Protein AF-A0A6P3IHQ7-F1 (afdb_monomer)

Radius of gyration: 30.15 Å; Cα contacts (8 Å, |Δi|>4): 20; chains: 1; bounding box: 59×25×74 Å

Organism: Bison bison bison (NCBI:txid43346)

Nearest PDB structures (foldseek):
  2c72-assembly1_B  TM=9.793E-01  e=1.057E-04  Homo sapiens
  2c73-assembly1_B  TM=9.723E-01  e=1.137E-04  Homo sapiens
  2c75-assembly1_B  TM=9.783E-01  e=1.517E-04  Homo 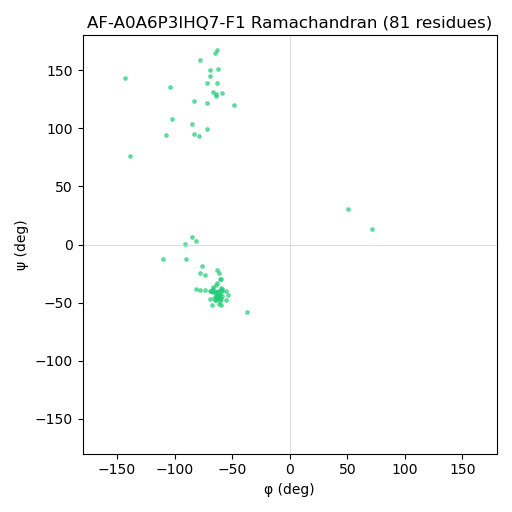sapiens
  2c76-assembly1_B  TM=9.778E-01  e=1.630E-04  Homo sapiens
  2xfo-assembly1_B  TM=9.828E-01  e=1.883E-04  Homo sapiens

Foldseek 3Di:
DVVVVLVVQLVVQVVCVVVVNHPPVVSDDDDDADPVDGDDDDDDDPCSVPPDDPVRVVVVVVVVVVVVVVVVVCVVVVVPDDD

Mean predicted aligned error: 8.21 Å

pLDDT: mean 91.18, std 8.6, range [50.12, 97.88]

Sequence (83 aa):
MEGAVEAGERAAREVLNALGKLSAKDIWIQEPEAEDVPAVEITPSFWERNLPSVSGLLKIVGFSTSITALWFVMYRFRLLSRS

Secondary structure (DSSP, 8-state):
-HHHHHHHHHHHHHHHHHTTSS-GGGSS-PPPPPTTS--------HHHHHSPPHHHHHHHHHHHHHHHHHHHHHHHTT-S---

Structure (mmCIF, N/CA/C/O backbone):
data_AF-A0A6P3IHQ7-F1
#
_entry.id   AF-A0A6P3IHQ7-F1
#
loop_
_atom_site.group_PDB
_atom_site.id
_atom_site.type_symbol
_atom_site.label_atom_id
_atom_site.label_alt_id
_atom_site.label_comp_id
_atom_site.label_asym_id
_atom_site.label_entity_id
_atom_site.label_seq_id
_atom_site.pdbx_PDB_ins_code
_atom_site.Cartn_x
_atom_site.Cartn_y
_atom_site.Cartn_z
_atom_site.occupancy
_atom_site.B_iso_or_equiv
_atom_site.auth_seq_id
_atom_site.auth_comp_id
_atom_site.auth_asym_id
_atom_site.auth_atom_id
_atom_site.pdbx_PDB_model_num
ATOM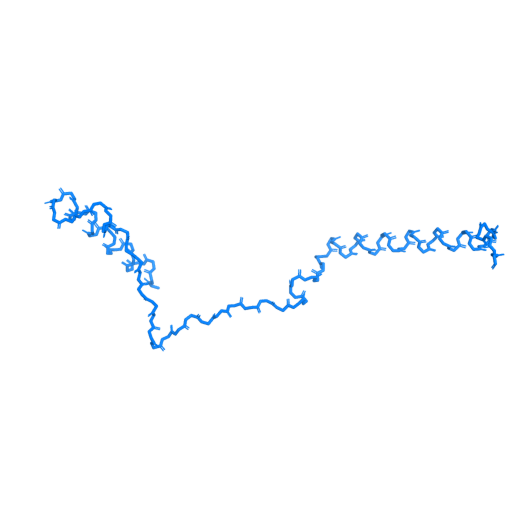 1 N N . MET A 1 1 ? -19.577 2.533 8.454 1.00 75.81 1 MET A N 1
ATOM 2 C CA . MET A 1 1 ? -20.246 2.841 9.737 1.00 75.81 1 MET A CA 1
ATOM 3 C C . MET A 1 1 ? -19.364 2.426 10.916 1.00 75.81 1 MET A C 1
ATOM 5 O O . MET A 1 1 ? -19.520 3.018 11.972 1.00 75.81 1 MET A O 1
ATOM 9 N N . GLU A 1 2 ? -18.362 1.566 10.693 1.00 87.94 2 GLU A N 1
ATOM 10 C CA . GLU A 1 2 ? -17.273 1.183 11.613 1.00 87.94 2 GLU A CA 1
ATOM 11 C C . GLU A 1 2 ? -16.747 2.312 12.486 1.00 87.94 2 GLU A C 1
ATOM 13 O O . GLU A 1 2 ? -16.869 2.240 13.701 1.00 87.94 2 GLU A O 1
ATOM 18 N N . GLY A 1 3 ? -16.257 3.403 11.888 1.00 92.31 3 GLY A N 1
ATOM 19 C CA . GLY A 1 3 ? -15.660 4.486 12.673 1.00 92.31 3 GLY A CA 1
ATOM 20 C C . GLY A 1 3 ? -16.623 5.153 13.664 1.00 92.31 3 GLY A C 1
ATOM 21 O O . GLY A 1 3 ? -16.175 5.708 14.662 1.00 92.31 3 GLY A O 1
ATOM 22 N N . ALA A 1 4 ? -17.939 5.097 13.427 1.00 94.12 4 ALA A N 1
ATOM 23 C CA . ALA A 1 4 ? -18.926 5.623 14.370 1.00 94.12 4 ALA A CA 1
ATOM 24 C C . ALA A 1 4 ? -19.149 4.672 15.556 1.00 94.12 4 ALA A C 1
ATOM 26 O O . ALA A 1 4 ? -19.280 5.140 16.687 1.00 94.12 4 ALA A O 1
ATOM 27 N N . VAL A 1 5 ? -19.163 3.360 15.303 1.00 92.38 5 VAL A N 1
ATOM 28 C CA . VAL A 1 5 ? -19.282 2.327 16.342 1.00 92.38 5 VAL A CA 1
ATOM 29 C C . VAL A 1 5 ? -18.020 2.314 17.201 1.00 92.38 5 VAL A C 1
ATOM 31 O O . VAL A 1 5 ? -18.112 2.521 18.408 1.00 92.38 5 VAL A O 1
ATOM 34 N N . GLU A 1 6 ? -16.841 2.224 16.580 1.00 93.62 6 GLU A N 1
ATOM 35 C CA . GLU A 1 6 ? -15.547 2.230 17.274 1.00 93.62 6 GLU A CA 1
ATOM 36 C C . GLU A 1 6 ? -15.387 3.478 18.160 1.00 93.62 6 GLU A C 1
ATOM 38 O O . GLU A 1 6 ? -15.047 3.381 19.341 1.00 93.62 6 GLU A O 1
ATOM 43 N N . ALA A 1 7 ? -15.684 4.667 17.620 1.00 93.31 7 ALA A N 1
ATOM 44 C CA . ALA A 1 7 ? -15.574 5.912 18.376 1.00 93.31 7 ALA A CA 1
ATOM 45 C C . ALA A 1 7 ? -16.589 5.994 19.527 1.00 93.31 7 ALA A C 1
ATOM 47 O O . ALA A 1 7 ? -16.238 6.459 20.614 1.00 93.31 7 ALA A O 1
ATOM 48 N N . GLY A 1 8 ? -17.830 5.551 19.300 1.00 95.56 8 GLY A N 1
ATOM 49 C CA . GLY A 1 8 ? -18.882 5.548 20.315 1.00 95.56 8 GLY A CA 1
ATOM 50 C C . GLY A 1 8 ? -18.560 4.609 21.475 1.00 95.56 8 GLY A C 1
ATOM 51 O O . GLY A 1 8 ? -18.629 5.012 22.640 1.00 95.56 8 GLY A O 1
ATOM 52 N N . GLU A 1 9 ? -18.144 3.380 21.174 1.00 94.00 9 GLU A N 1
ATOM 53 C CA . GLU A 1 9 ? -17.770 2.422 22.209 1.00 94.00 9 GLU A CA 1
ATOM 54 C C . GLU A 1 9 ? -16.501 2.839 22.956 1.00 94.00 9 GLU A C 1
ATOM 56 O O . GLU A 1 9 ? -16.445 2.724 24.183 1.00 94.00 9 GLU A O 1
ATOM 61 N N . ARG A 1 10 ? -15.493 3.378 22.254 1.00 94.00 10 ARG A N 1
ATOM 62 C CA . ARG A 1 10 ? -14.285 3.909 22.899 1.00 94.00 10 ARG A CA 1
ATOM 63 C C . ARG A 1 10 ? -14.624 5.031 23.877 1.00 94.00 10 ARG A C 1
ATOM 65 O O . ARG A 1 10 ? -14.171 4.985 25.018 1.00 94.00 10 ARG A O 1
ATOM 72 N N . ALA A 1 11 ? -15.458 5.990 23.476 1.00 94.69 11 ALA A N 1
ATOM 73 C CA . ALA A 1 11 ? -15.880 7.080 24.355 1.00 94.69 11 ALA A CA 1
ATOM 74 C C . ALA A 1 11 ? -16.608 6.557 25.609 1.00 94.69 11 ALA A C 1
ATOM 76 O O . ALA A 1 11 ? -16.365 7.032 26.719 1.00 94.69 11 ALA A O 1
ATOM 77 N N . ALA A 1 12 ? -17.451 5.529 25.468 1.00 94.88 12 ALA A N 1
ATOM 78 C CA . ALA A 1 12 ? -18.089 4.887 26.616 1.00 94.88 12 ALA A CA 1
ATOM 79 C C . ALA A 1 12 ? -17.063 4.221 27.555 1.00 94.88 12 ALA A C 1
ATOM 81 O O . ALA A 1 12 ? -17.171 4.348 28.778 1.00 94.88 12 ALA A O 1
ATOM 82 N N . ARG A 1 13 ? -16.039 3.554 27.006 1.00 94.19 13 ARG A N 1
ATOM 83 C CA . ARG A 1 13 ? -14.961 2.923 27.789 1.00 94.19 13 ARG A CA 1
ATOM 84 C C . ARG A 1 13 ? -14.084 3.946 28.513 1.00 94.19 13 ARG A C 1
ATOM 86 O O . ARG A 1 13 ? -13.706 3.701 29.656 1.00 94.19 13 ARG A O 1
ATOM 93 N N . GLU A 1 14 ? -13.820 5.103 27.911 1.00 94.12 14 GLU A N 1
ATOM 94 C CA . GLU A 1 14 ? -13.120 6.218 28.568 1.00 94.12 14 GLU A CA 1
ATOM 95 C C . GLU A 1 14 ? -13.897 6.732 29.790 1.00 94.12 14 GLU A C 1
ATOM 97 O O . GLU A 1 14 ? -13.322 6.911 30.866 1.00 94.12 14 GLU A O 1
ATOM 102 N N . VAL A 1 15 ? -15.222 6.883 29.671 1.00 96.25 15 VAL A N 1
ATOM 103 C CA . VAL A 1 15 ? -16.081 7.255 30.808 1.00 96.25 15 VAL A CA 1
ATOM 104 C C . VAL A 1 15 ? -16.071 6.167 31.888 1.00 96.25 15 VAL A C 1
ATOM 106 O O . VAL A 1 15 ? -15.936 6.475 33.071 1.00 96.25 15 VAL A O 1
ATOM 109 N N . LEU A 1 16 ? -16.165 4.885 31.517 1.00 94.69 16 LEU A N 1
ATOM 110 C CA . LEU A 1 16 ? -16.116 3.768 32.473 1.00 94.69 16 LEU A CA 1
ATOM 111 C C . LEU A 1 16 ? -14.772 3.665 33.203 1.00 94.69 16 LEU A C 1
ATOM 113 O O . LEU A 1 16 ? -14.744 3.325 34.390 1.00 94.69 16 LEU A O 1
ATOM 117 N N . ASN A 1 17 ? -13.675 3.987 32.520 1.00 95.00 17 ASN A N 1
ATOM 118 C CA . ASN A 1 17 ? -12.357 4.091 33.129 1.00 95.00 17 ASN A CA 1
ATOM 119 C C . ASN A 1 17 ? -12.305 5.220 34.164 1.00 95.00 17 ASN A C 1
ATOM 121 O O . ASN A 1 17 ? -11.890 4.985 35.297 1.00 95.00 17 ASN A O 1
ATOM 125 N N . ALA A 1 18 ? -12.797 6.412 33.810 1.00 94.31 18 ALA A N 1
ATOM 126 C CA . ALA A 1 18 ? -12.853 7.552 34.726 1.00 94.31 18 ALA A CA 1
ATOM 127 C C . ALA A 1 18 ? -13.701 7.257 35.979 1.00 94.31 18 ALA A C 1
ATOM 129 O O . ALA A 1 18 ? -13.421 7.771 37.060 1.00 94.31 18 ALA A O 1
ATOM 130 N N . LEU A 1 19 ? -14.705 6.384 35.852 1.00 95.75 19 LEU A N 1
ATOM 131 C CA . LEU A 1 19 ? -15.524 5.882 36.960 1.00 95.75 19 LEU A CA 1
ATOM 132 C C . LEU A 1 19 ? -14.875 4.727 37.750 1.00 95.75 19 LEU A C 1
ATOM 134 O O . LEU A 1 19 ? -15.508 4.176 38.651 1.00 95.75 19 LEU A O 1
ATOM 138 N N . GLY A 1 20 ? -13.645 4.326 37.416 1.00 92.81 20 GLY A N 1
ATOM 139 C CA . GLY A 1 20 ? -12.899 3.258 38.087 1.00 92.81 20 GLY A CA 1
ATOM 140 C C . GLY A 1 20 ? -13.430 1.846 37.827 1.00 92.81 20 GLY A C 1
ATOM 141 O O . GLY A 1 20 ? -13.062 0.916 38.542 1.00 92.81 20 GLY A O 1
ATOM 142 N N . LYS A 1 21 ? -14.307 1.665 36.830 1.00 93.31 21 LYS A N 1
ATOM 143 C CA . LYS A 1 21 ? -14.921 0.364 36.506 1.00 93.31 21 LYS A CA 1
ATOM 144 C C . LYS A 1 21 ? -14.128 -0.454 35.492 1.00 93.31 21 LYS A C 1
ATOM 146 O O . LYS A 1 21 ? -14.437 -1.624 35.288 1.00 93.31 21 LYS A O 1
ATOM 151 N N . LEU A 1 22 ? -13.152 0.166 34.839 1.00 90.69 22 LEU A N 1
ATOM 152 C CA . LEU A 1 22 ? -12.414 -0.404 33.720 1.00 90.69 22 LEU A CA 1
ATOM 153 C C . LEU A 1 22 ? -10.948 0.032 33.807 1.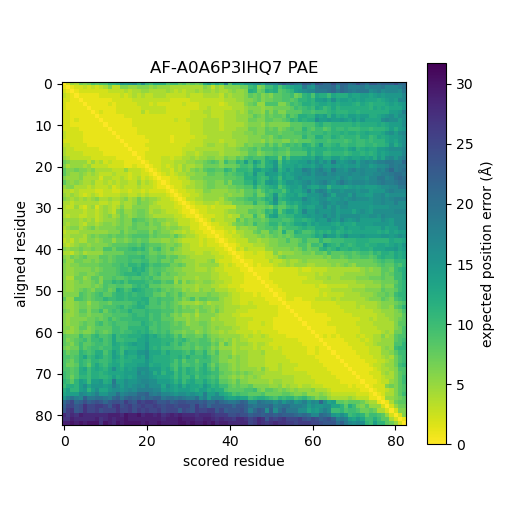00 90.69 22 LEU A C 1
ATOM 155 O O . LEU A 1 22 ? -10.666 1.162 34.213 1.00 90.69 22 LEU A O 1
ATOM 159 N N . SER A 1 23 ? -10.005 -0.841 33.448 1.00 89.69 23 SER A N 1
ATOM 160 C CA . SER A 1 23 ? -8.585 -0.479 33.463 1.00 89.69 23 SER A CA 1
ATOM 161 C C . SER A 1 23 ? -8.223 0.370 32.240 1.00 89.69 23 SER A C 1
ATOM 163 O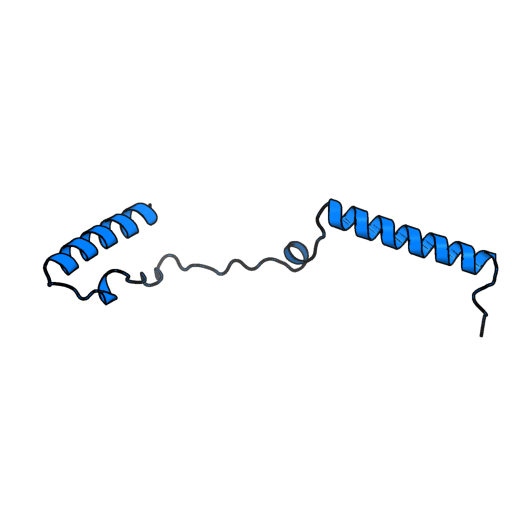 O . SER A 1 23 ? -8.915 0.352 31.227 1.00 89.69 23 SER A O 1
ATOM 165 N N . ALA A 1 24 ? -7.124 1.130 32.291 1.00 88.88 24 ALA A N 1
ATOM 166 C CA . ALA A 1 24 ? -6.698 1.944 31.140 1.00 88.88 24 ALA A CA 1
ATOM 167 C C . ALA A 1 24 ? -6.327 1.100 29.911 1.00 88.88 24 ALA A C 1
ATOM 169 O O . ALA A 1 24 ? -6.373 1.591 28.785 1.00 88.88 24 ALA A O 1
ATOM 170 N N . LYS A 1 25 ? -5.989 -0.176 30.126 1.00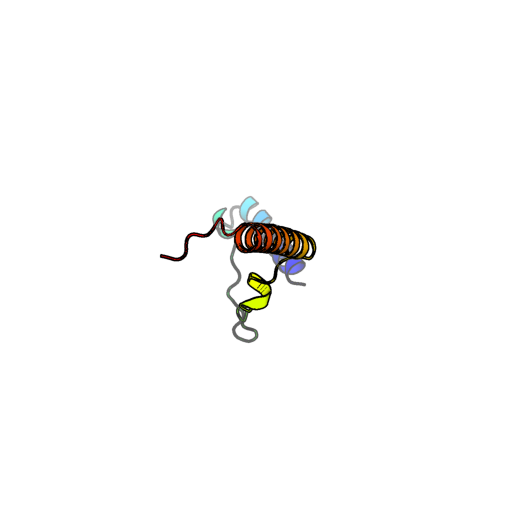 88.38 25 LYS A N 1
ATOM 171 C CA . LYS A 1 25 ? -5.639 -1.123 29.063 1.00 88.38 25 LYS A CA 1
ATOM 172 C C . LYS A 1 25 ? -6.862 -1.579 28.273 1.00 88.38 25 LYS A C 1
ATOM 174 O O . LYS A 1 25 ? -6.729 -1.888 27.099 1.00 88.38 25 LYS A O 1
ATOM 179 N N . ASP A 1 26 ? -8.036 -1.550 28.897 1.00 88.00 26 ASP A N 1
ATOM 180 C CA . ASP A 1 26 ? -9.275 -2.060 28.312 1.00 88.00 26 ASP A CA 1
ATOM 181 C C . ASP A 1 26 ? -10.046 -0.978 27.530 1.00 88.00 26 ASP A C 1
ATOM 183 O O . ASP A 1 26 ? -11.120 -1.247 27.004 1.00 88.00 26 ASP A O 1
ATOM 187 N N . ILE A 1 27 ? -9.533 0.260 27.452 1.00 87.06 27 ILE A N 1
ATOM 188 C CA . ILE A 1 27 ? -10.147 1.333 26.645 1.00 87.06 27 ILE A CA 1
ATOM 189 C C . ILE A 1 27 ? -10.006 1.030 25.148 1.00 87.06 27 ILE A C 1
ATOM 191 O O . ILE A 1 27 ? -10.932 1.264 24.372 1.00 87.06 27 ILE A O 1
ATOM 195 N N . TRP A 1 28 ? -8.845 0.502 24.758 1.00 88.31 28 TRP A N 1
ATOM 196 C CA . TRP A 1 28 ? -8.478 0.228 23.374 1.00 88.31 28 TRP A CA 1
ATOM 197 C C . TRP A 1 28 ? -8.506 -1.275 23.141 1.00 88.31 28 TRP A C 1
ATOM 199 O O . TRP A 1 28 ? -7.538 -1.979 23.424 1.00 88.31 28 TRP A O 1
ATOM 209 N N . ILE A 1 29 ? -9.641 -1.759 22.652 1.00 88.06 29 ILE A N 1
ATOM 210 C CA . ILE A 1 29 ? -9.863 -3.172 22.358 1.00 88.06 29 ILE A CA 1
ATOM 211 C C . ILE A 1 29 ? -9.789 -3.351 20.845 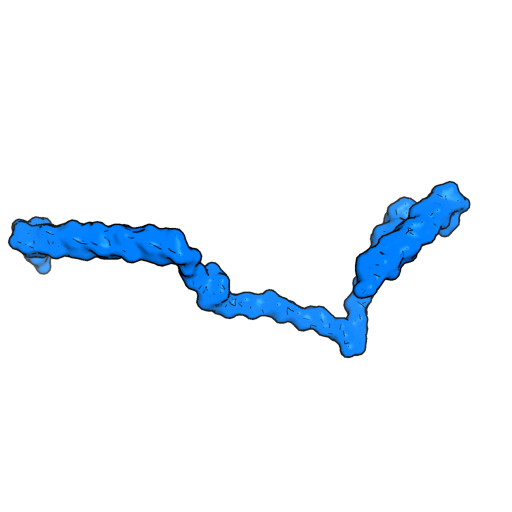1.00 88.06 29 ILE A C 1
ATOM 213 O O . ILE A 1 29 ? -10.350 -2.547 20.104 1.00 88.06 29 ILE A O 1
ATOM 217 N N . GLN A 1 30 ? -9.087 -4.389 20.395 1.00 87.44 30 GLN A N 1
ATOM 218 C CA . GLN A 1 30 ? -9.159 -4.809 18.999 1.00 87.44 30 GLN A CA 1
ATOM 219 C C . GLN A 1 30 ? -10.387 -5.695 18.809 1.00 87.44 30 GLN A C 1
ATOM 221 O O . GLN A 1 30 ? -10.540 -6.698 19.508 1.00 87.44 30 GLN A O 1
ATOM 226 N N . GLU A 1 31 ? -11.252 -5.301 17.881 1.00 88.25 31 GLU A N 1
ATOM 227 C CA . GLU A 1 31 ? -12.391 -6.104 17.448 1.00 88.25 31 GLU A CA 1
ATOM 228 C C . GLU A 1 31 ? -11.867 -7.392 16.787 1.00 88.25 31 GLU A C 1
ATOM 230 O O . GLU A 1 31 ? -10.969 -7.313 15.939 1.00 88.25 31 GLU A O 1
ATOM 235 N N . PRO A 1 32 ? -12.361 -8.580 17.176 1.00 89.62 32 PRO A N 1
ATOM 236 C CA . PRO A 1 32 ? -12.053 -9.800 16.443 1.00 89.62 32 PRO A CA 1
ATOM 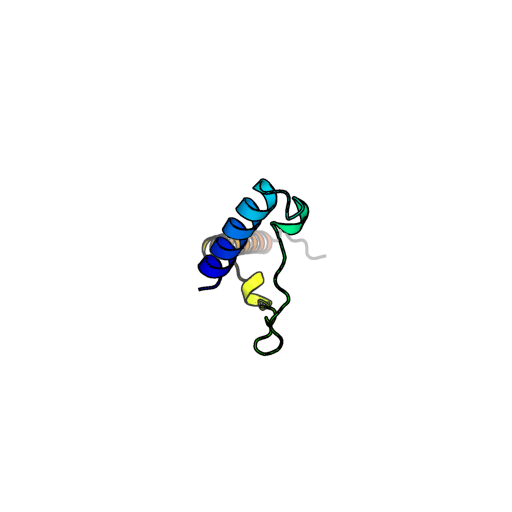237 C C . PRO A 1 32 ? -12.584 -9.708 15.007 1.00 89.62 32 PRO A C 1
ATOM 239 O O . PRO A 1 32 ? -13.579 -9.039 14.733 1.00 89.62 32 PRO A O 1
ATOM 242 N N . GLU A 1 33 ? -11.919 -10.398 14.085 1.00 89.44 33 GLU A N 1
ATOM 243 C CA . GLU A 1 33 ? -12.359 -10.463 12.694 1.00 89.44 33 GLU A CA 1
ATOM 244 C C . GLU A 1 33 ? -13.733 -11.144 12.589 1.00 89.44 33 GLU A C 1
ATOM 246 O O . GLU A 1 33 ? -14.008 -12.130 13.277 1.00 89.44 33 GLU A O 1
ATOM 251 N N . ALA A 1 34 ? -14.604 -10.616 11.731 1.00 90.12 34 ALA A N 1
ATOM 252 C CA . ALA A 1 34 ? -15.936 -11.168 11.532 1.00 90.12 34 ALA A CA 1
ATOM 253 C C . ALA A 1 34 ? -15.867 -12.503 10.769 1.00 90.12 34 ALA A C 1
ATOM 255 O O . ALA A 1 34 ? -15.408 -12.544 9.629 1.00 90.12 34 ALA A O 1
ATOM 256 N N . GLU A 1 35 ? -16.390 -13.581 11.362 1.00 91.88 35 GLU A N 1
ATOM 257 C CA . GLU A 1 35 ? -16.407 -14.916 10.735 1.00 91.88 35 GLU A CA 1
ATOM 258 C C . GLU A 1 35 ? -17.252 -14.954 9.447 1.00 91.88 35 GLU A C 1
ATOM 260 O O . GLU A 1 35 ? -16.911 -15.660 8.498 1.00 91.88 35 GLU A O 1
ATOM 265 N N . ASP A 1 36 ? -18.324 -14.159 9.389 1.00 93.69 36 ASP A N 1
ATOM 266 C CA . ASP A 1 36 ? -19.241 -14.108 8.242 1.00 93.69 36 ASP A CA 1
ATOM 267 C C . ASP A 1 36 ? -18.692 -13.291 7.059 1.00 93.69 36 ASP A C 1
ATOM 269 O O . ASP A 1 36 ? -19.104 -13.490 5.913 1.00 93.69 36 ASP A O 1
ATOM 273 N N . VAL A 1 37 ? -17.781 -12.348 7.324 1.00 92.38 37 VAL A N 1
ATOM 274 C CA . VAL A 1 37 ? -17.206 -11.440 6.319 1.00 92.38 37 VAL A CA 1
ATOM 275 C C . VAL A 1 37 ? -15.701 -11.297 6.575 1.00 92.38 37 VAL A C 1
ATOM 277 O O . VAL A 1 37 ? -15.261 -10.274 7.106 1.00 92.38 37 VAL A O 1
ATOM 280 N N . PRO A 1 38 ? -14.901 -12.313 6.207 1.00 92.12 38 PRO A N 1
ATOM 281 C CA . PRO A 1 38 ? -13.465 -12.285 6.436 1.00 92.12 38 PRO A CA 1
ATOM 282 C C . PRO A 1 38 ? -12.776 -11.238 5.551 1.00 92.12 38 PRO A C 1
ATOM 284 O O . PRO A 1 38 ? -13.139 -11.020 4.387 1.00 92.12 38 PRO A O 1
ATOM 287 N N . ALA A 1 39 ? -11.735 -10.615 6.090 1.00 91.62 39 ALA A N 1
ATOM 288 C CA . ALA A 1 39 ? -10.883 -9.667 5.399 1.00 91.62 39 ALA A CA 1
ATOM 289 C C . ALA A 1 39 ? -9.875 -10.415 4.515 1.00 91.62 39 ALA A C 1
ATOM 291 O O . ALA A 1 39 ? -8.780 -10.789 4.930 1.00 91.62 39 ALA A O 1
ATOM 292 N N . VAL A 1 40 ? -10.235 -10.615 3.248 1.00 93.44 40 VAL A N 1
ATOM 293 C CA . VAL A 1 40 ? -9.321 -11.208 2.264 1.00 93.44 40 VAL A CA 1
ATOM 294 C C . VAL A 1 40 ? -8.144 -10.265 1.997 1.00 93.44 40 VAL A C 1
ATOM 296 O O . VAL A 1 40 ? -8.330 -9.079 1.716 1.00 93.44 40 VAL A O 1
ATOM 299 N N . GLU A 1 41 ? -6.924 -10.803 2.040 1.00 92.69 41 GLU A N 1
ATOM 300 C CA . GLU A 1 41 ? -5.706 -10.036 1.784 1.00 92.69 41 GLU A CA 1
ATOM 301 C C . GLU A 1 41 ? -5.702 -9.396 0.385 1.00 92.69 41 GLU A C 1
ATOM 303 O O . GLU A 1 41 ? -5.895 -10.057 -0.640 1.00 92.69 41 GLU A O 1
ATOM 308 N N . ILE A 1 42 ? -5.394 -8.098 0.329 1.00 93.50 42 ILE A N 1
ATOM 309 C CA . ILE A 1 42 ? -5.221 -7.375 -0.933 1.00 93.50 42 ILE A CA 1
ATOM 310 C C . ILE A 1 42 ? -3.785 -7.581 -1.413 1.00 93.50 42 ILE A C 1
ATOM 312 O O . ILE A 1 42 ? -2.843 -6.964 -0.910 1.00 93.50 42 ILE A O 1
ATOM 316 N N . THR A 1 43 ? -3.611 -8.447 -2.409 1.00 94.50 43 THR A N 1
ATOM 317 C CA . THR A 1 43 ? -2.296 -8.769 -2.971 1.00 94.50 43 THR A CA 1
ATOM 318 C C . THR A 1 43 ? -2.074 -8.044 -4.301 1.00 94.50 43 THR A C 1
ATOM 320 O O . THR A 1 43 ? -2.671 -8.413 -5.311 1.00 94.50 43 THR A O 1
ATOM 323 N N . PRO A 1 44 ? -1.203 -7.016 -4.353 1.00 94.19 44 PRO A N 1
ATOM 324 C CA . PRO A 1 44 ? -0.878 -6.385 -5.622 1.00 94.19 44 PRO A CA 1
ATOM 325 C C . PRO A 1 44 ? -0.010 -7.311 -6.476 1.00 94.19 44 PRO A C 1
ATOM 327 O O . PRO A 1 44 ? 0.928 -7.961 -5.997 1.00 94.19 44 PRO A O 1
ATOM 330 N N . SER A 1 45 ? -0.319 -7.337 -7.764 1.00 96.44 45 SER A N 1
ATOM 331 C CA . SER A 1 45 ? 0.394 -8.079 -8.792 1.00 96.44 45 SER A CA 1
ATOM 332 C C . SER A 1 45 ? 1.824 -7.568 -8.987 1.00 96.44 45 SER A C 1
ATOM 334 O O . SER A 1 45 ? 2.205 -6.465 -8.582 1.00 96.44 45 SER A O 1
ATOM 336 N N . PHE A 1 46 ? 2.643 -8.375 -9.664 1.00 96.94 46 PHE A N 1
ATOM 337 C CA . PHE A 1 46 ? 4.013 -7.994 -10.003 1.00 96.94 46 PHE A CA 1
ATOM 338 C C . PHE A 1 46 ? 4.071 -6.668 -10.777 1.00 96.94 46 PHE A C 1
ATOM 340 O O . PHE A 1 46 ? 4.932 -5.833 -10.504 1.00 96.94 46 PHE A O 1
ATOM 347 N N . TRP A 1 47 ? 3.141 -6.451 -11.707 1.00 97.31 47 TRP A N 1
ATOM 348 C CA . TRP A 1 47 ? 3.109 -5.244 -12.528 1.00 97.31 47 TRP A CA 1
ATOM 349 C C . TRP A 1 47 ? 2.635 -4.017 -11.754 1.00 97.31 47 TRP A C 1
ATOM 351 O O . TRP A 1 47 ? 3.238 -2.961 -11.901 1.00 97.31 47 TRP A O 1
ATOM 361 N N . GLU A 1 48 ? 1.645 -4.149 -10.872 1.00 96.44 48 GLU A N 1
ATOM 362 C CA . GLU A 1 48 ? 1.214 -3.038 -10.006 1.00 96.44 48 GLU A CA 1
ATOM 363 C C . GLU A 1 48 ? 2.343 -2.548 -9.091 1.00 96.44 48 GLU A C 1
ATOM 365 O O . GLU A 1 48 ? 2.414 -1.364 -8.777 1.00 96.44 48 GLU A O 1
ATOM 370 N N . ARG A 1 49 ? 3.264 -3.442 -8.706 1.00 96.25 49 ARG A N 1
ATOM 371 C CA . ARG A 1 49 ? 4.443 -3.093 -7.900 1.00 96.25 49 ARG A CA 1
ATOM 372 C C . ARG A 1 49 ? 5.599 -2.506 -8.714 1.00 96.25 49 ARG A C 1
ATOM 374 O O . ARG A 1 49 ? 6.299 -1.635 -8.210 1.00 96.25 49 ARG A O 1
ATOM 381 N N . ASN A 1 50 ? 5.844 -3.018 -9.924 1.00 96.44 50 ASN A N 1
ATOM 382 C CA . ASN A 1 50 ? 7.087 -2.751 -10.664 1.00 96.44 50 ASN A CA 1
ATOM 383 C C . ASN A 1 50 ? 6.921 -1.856 -11.896 1.00 96.44 50 ASN A C 1
ATOM 385 O O . ASN A 1 50 ? 7.928 -1.405 -12.444 1.00 96.44 50 ASN A O 1
ATOM 389 N N . LEU A 1 51 ? 5.695 -1.597 -12.363 1.00 97.06 51 LEU A N 1
ATOM 390 C CA . LEU A 1 51 ? 5.503 -0.673 -13.475 1.00 97.06 51 LEU A CA 1
ATOM 391 C C . LEU A 1 51 ? 5.952 0.733 -13.059 1.00 97.06 51 LEU A C 1
ATOM 393 O O . LEU A 1 51 ? 5.515 1.246 -12.025 1.00 97.06 51 LEU A O 1
ATOM 397 N N . PRO A 1 52 ? 6.829 1.378 -13.848 1.00 96.69 52 PRO A N 1
ATOM 398 C CA . PRO A 1 52 ? 7.291 2.709 -13.521 1.00 96.69 52 PRO A CA 1
ATOM 399 C C . PRO A 1 52 ? 6.150 3.715 -13.682 1.00 96.69 52 PRO A C 1
ATOM 401 O O . PRO A 1 52 ? 5.293 3.593 -14.557 1.00 96.69 52 PRO A O 1
ATOM 404 N N . SER A 1 53 ? 6.194 4.780 -12.885 1.00 96.69 53 SER A N 1
ATOM 405 C CA . SER A 1 53 ? 5.366 5.960 -13.132 1.00 96.69 53 SER A CA 1
ATOM 406 C C . SER A 1 53 ? 5.737 6.620 -14.464 1.00 96.69 53 SER A C 1
ATOM 408 O O . SER A 1 53 ? 6.805 6.361 -15.017 1.00 96.69 53 SER A O 1
ATOM 410 N N . VAL A 1 54 ? 4.914 7.550 -14.958 1.00 97.44 54 VAL A N 1
ATOM 411 C CA . VAL A 1 54 ? 5.202 8.283 -16.208 1.00 97.44 54 VAL A CA 1
ATOM 412 C C . VAL A 1 54 ? 6.585 8.952 -16.171 1.00 97.44 54 VAL A C 1
ATOM 414 O O . VAL A 1 54 ? 7.356 8.844 -17.121 1.00 97.44 54 VAL A O 1
ATOM 417 N N . SER A 1 55 ? 6.953 9.580 -15.048 1.00 97.44 55 SER A N 1
ATOM 418 C CA . SER A 1 55 ? 8.296 10.155 -14.879 1.00 97.44 55 SER A CA 1
ATOM 419 C C . SER A 1 55 ? 9.386 9.077 -14.839 1.00 97.44 55 SER A C 1
ATOM 421 O O . SER A 1 55 ? 10.447 9.256 -15.437 1.00 97.44 55 SER A O 1
ATOM 423 N N . GLY A 1 56 ? 9.130 7.947 -14.172 1.00 96.62 56 GLY A N 1
ATOM 424 C CA . GLY A 1 56 ? 10.046 6.804 -14.151 1.00 96.62 56 GLY A CA 1
ATOM 425 C C . GLY A 1 56 ? 10.294 6.236 -15.549 1.00 96.62 56 GLY A C 1
ATOM 426 O O . GLY A 1 56 ? 11.440 6.000 -15.920 1.00 96.62 56 GLY A O 1
ATOM 427 N N . LEU A 1 57 ? 9.241 6.115 -16.357 1.00 97.88 57 LEU A N 1
ATOM 428 C CA . LEU A 1 57 ? 9.324 5.669 -17.741 1.00 97.88 57 LEU A CA 1
ATOM 429 C C . LEU A 1 57 ? 10.19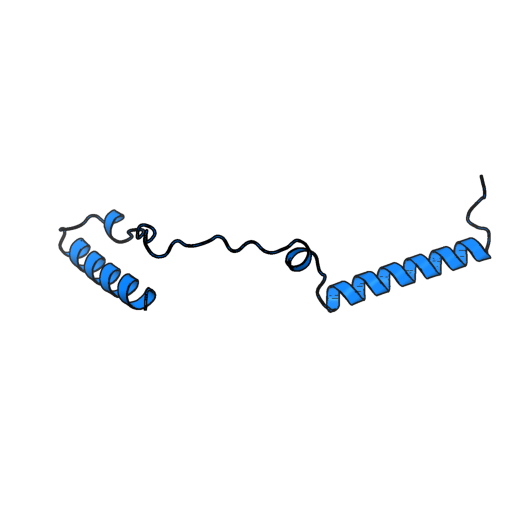4 6.618 -18.569 1.00 97.88 57 LEU A C 1
ATOM 431 O O . LEU A 1 57 ? 11.116 6.161 -19.236 1.00 97.88 57 LEU A O 1
ATOM 435 N N . LEU A 1 58 ? 9.962 7.932 -18.481 1.00 97.81 58 LEU A N 1
ATOM 436 C CA . LEU A 1 58 ? 10.766 8.923 -19.206 1.00 97.81 58 LEU A CA 1
ATOM 437 C C . LEU A 1 58 ? 12.250 8.865 -18.818 1.00 97.81 58 LEU A C 1
ATOM 439 O O . LEU A 1 58 ? 13.111 8.990 -19.688 1.00 97.81 58 LEU A O 1
ATOM 443 N N . LYS A 1 59 ? 12.562 8.617 -17.540 1.00 97.19 59 LYS A N 1
ATOM 444 C CA . LYS A 1 59 ? 13.947 8.424 -17.079 1.00 97.19 59 LYS A CA 1
ATOM 445 C C . LYS A 1 59 ? 14.573 7.161 -17.667 1.00 97.19 59 LYS A C 1
ATOM 447 O O . LYS A 1 59 ? 15.696 7.225 -18.161 1.00 97.19 59 LYS A O 1
ATOM 452 N N . ILE A 1 60 ? 13.855 6.037 -17.646 1.00 97.69 60 ILE A N 1
ATOM 453 C CA . ILE A 1 60 ? 14.337 4.763 -18.203 1.00 97.69 60 ILE A CA 1
ATOM 454 C C . ILE A 1 60 ? 14.560 4.897 -19.710 1.00 97.69 60 ILE A C 1
ATOM 456 O O . ILE A 1 60 ? 15.621 4.523 -20.209 1.00 97.69 60 ILE A O 1
ATOM 460 N N . VAL A 1 61 ? 13.604 5.492 -20.427 1.00 97.88 61 VAL A N 1
ATOM 461 C CA . VAL A 1 61 ? 13.718 5.751 -21.866 1.00 97.88 61 VAL A CA 1
ATOM 462 C C . VAL A 1 61 ? 14.925 6.642 -22.140 1.00 97.88 61 VAL A C 1
ATOM 464 O O . VAL A 1 61 ? 15.793 6.237 -22.906 1.00 97.88 61 VAL A O 1
ATOM 467 N N . GLY A 1 62 ? 15.049 7.788 -21.464 1.00 96.75 62 GLY A N 1
ATOM 468 C CA . GLY A 1 62 ? 16.183 8.701 -21.642 1.00 96.75 62 GLY A CA 1
ATOM 469 C C . GLY A 1 62 ? 17.543 8.060 -21.349 1.00 96.75 62 GLY A C 1
ATOM 470 O O . GLY A 1 62 ? 18.519 8.301 -22.060 1.00 96.75 62 GLY A O 1
ATOM 471 N N . PHE A 1 63 ? 17.619 7.197 -20.336 1.00 97.19 63 PHE A N 1
ATOM 472 C CA . PHE A 1 63 ? 18.841 6.459 -20.021 1.00 97.19 63 PHE A CA 1
ATOM 473 C C . PHE A 1 63 ? 19.170 5.412 -21.094 1.00 97.19 63 PHE A C 1
ATOM 475 O O . PHE A 1 63 ? 20.295 5.359 -21.592 1.00 97.19 63 PHE A O 1
ATOM 482 N N . SER A 1 64 ? 18.175 4.623 -21.510 1.00 96.94 64 SER A N 1
ATOM 483 C CA . SER A 1 64 ? 18.340 3.590 -22.538 1.00 96.94 64 SER A CA 1
ATOM 484 C C . SER A 1 64 ? 18.740 4.169 -23.899 1.00 96.94 64 SER A C 1
ATOM 486 O O . SER A 1 64 ? 19.617 3.618 -24.568 1.00 96.94 64 SER A O 1
ATOM 488 N N . THR A 1 65 ? 18.170 5.312 -24.293 1.00 96.94 65 THR A N 1
ATOM 489 C CA . THR A 1 65 ? 18.511 5.990 -25.550 1.00 96.94 65 THR A CA 1
ATOM 490 C C . THR A 1 65 ? 19.920 6.560 -25.500 1.00 96.94 65 THR A C 1
ATOM 492 O O . THR A 1 65 ? 20.662 6.412 -26.468 1.00 96.94 65 THR A O 1
ATOM 495 N N . SER A 1 66 ? 20.328 7.129 -24.363 1.00 96.94 66 SER A N 1
ATOM 496 C CA . SER A 1 66 ? 21.686 7.648 -24.164 1.00 96.94 66 SER A CA 1
ATOM 497 C C . SER A 1 66 ? 22.739 6.541 -24.265 1.00 96.94 66 SER A C 1
ATOM 499 O O . SER A 1 66 ? 23.725 6.696 -24.986 1.00 96.94 66 SER A O 1
ATOM 501 N N . ILE A 1 67 ? 22.510 5.395 -23.610 1.00 96.50 67 ILE A N 1
ATOM 502 C CA . ILE A 1 67 ? 23.399 4.225 -23.715 1.00 96.50 67 ILE A CA 1
ATOM 503 C C . ILE A 1 67 ? 23.446 3.710 -25.150 1.00 96.50 67 ILE A C 1
ATOM 505 O O . ILE A 1 67 ? 24.525 3.431 -25.667 1.00 96.50 67 ILE A O 1
ATOM 509 N N . THR A 1 68 ? 22.293 3.605 -25.809 1.00 95.56 68 THR A N 1
ATOM 510 C CA . THR A 1 68 ? 22.218 3.104 -27.187 1.00 95.56 68 THR A CA 1
ATOM 511 C C . THR A 1 68 ? 22.953 4.033 -28.154 1.00 95.56 68 THR A C 1
ATOM 513 O O . THR A 1 68 ? 23.689 3.562 -29.020 1.00 95.56 68 THR A O 1
ATOM 516 N N . ALA A 1 69 ? 22.823 5.351 -27.983 1.00 95.25 69 ALA A N 1
ATOM 517 C CA . ALA A 1 69 ? 23.556 6.342 -28.764 1.00 95.25 69 ALA A CA 1
ATOM 518 C C . ALA A 1 69 ? 25.071 6.236 -28.533 1.00 95.25 69 ALA A C 1
ATOM 520 O O . ALA A 1 69 ? 25.838 6.199 -29.497 1.00 95.25 69 ALA A O 1
ATOM 521 N N . LEU A 1 70 ? 25.508 6.114 -27.274 1.00 94.62 70 LEU A N 1
ATOM 522 C CA . LEU A 1 70 ? 26.917 5.913 -26.936 1.00 94.62 70 LEU A CA 1
ATOM 523 C C . LEU A 1 70 ? 27.464 4.621 -27.558 1.00 94.62 70 LEU A C 1
ATOM 525 O O . LEU A 1 70 ? 28.523 4.636 -28.185 1.00 94.62 70 LEU A O 1
ATOM 529 N N . TRP A 1 71 ? 26.720 3.521 -27.447 1.00 92.69 71 TRP A N 1
ATOM 530 C CA . TRP A 1 71 ? 27.076 2.239 -28.051 1.00 92.69 71 TRP A CA 1
ATOM 531 C C . TRP A 1 71 ? 27.213 2.343 -29.572 1.00 92.69 71 TRP A C 1
ATOM 533 O O . TRP A 1 71 ? 28.187 1.857 -30.147 1.00 92.69 71 TRP A O 1
ATOM 543 N N . PHE A 1 72 ? 26.274 3.025 -30.232 1.00 93.56 72 PHE A N 1
ATOM 544 C CA . PHE A 1 72 ? 26.311 3.247 -31.676 1.00 93.56 72 PHE A CA 1
ATOM 545 C C . PHE A 1 72 ? 27.556 4.035 -32.104 1.00 93.56 72 PHE A C 1
ATOM 547 O O . PHE A 1 72 ? 28.230 3.663 -33.067 1.00 93.56 72 PHE A O 1
ATOM 554 N N . VAL A 1 73 ? 27.903 5.086 -31.358 1.00 92.88 73 VAL A N 1
ATOM 555 C CA . VAL A 1 73 ? 29.125 5.874 -31.570 1.00 92.88 73 VAL A CA 1
ATOM 556 C C . VAL A 1 73 ? 30.365 4.994 -31.399 1.00 92.88 73 VAL A C 1
ATOM 558 O O . VAL A 1 73 ? 31.198 4.927 -32.303 1.00 92.88 73 VAL A O 1
ATOM 561 N N . MET A 1 74 ? 30.471 4.249 -30.296 1.00 89.94 74 MET A N 1
ATOM 562 C CA . MET A 1 74 ? 31.605 3.349 -30.047 1.00 89.94 74 MET A CA 1
ATOM 563 C C . MET A 1 74 ? 31.759 2.280 -31.135 1.00 89.94 74 MET A C 1
ATOM 565 O O . MET A 1 74 ? 32.879 1.999 -31.571 1.00 89.94 74 MET A O 1
ATOM 569 N N . TYR A 1 75 ? 30.645 1.721 -31.612 1.00 87.50 75 TYR A N 1
ATOM 570 C CA . TYR A 1 75 ? 30.627 0.769 -32.720 1.00 87.50 75 TYR A CA 1
ATOM 571 C C . TYR A 1 75 ? 31.106 1.414 -34.025 1.00 87.50 75 TYR A C 1
ATOM 573 O O . TYR A 1 75 ? 31.935 0.843 -34.739 1.00 87.50 75 TYR A O 1
ATOM 581 N N . ARG A 1 76 ? 30.643 2.635 -34.327 1.00 85.19 76 ARG A N 1
ATOM 582 C CA . ARG A 1 76 ? 31.014 3.340 -35.559 1.00 85.19 76 ARG A CA 1
ATOM 583 C C . ARG A 1 76 ? 32.492 3.715 -35.598 1.00 85.19 76 ARG A C 1
ATOM 585 O O . ARG A 1 76 ? 33.112 3.590 -36.654 1.00 85.19 76 ARG A O 1
ATOM 592 N N . PHE A 1 77 ? 33.053 4.121 -34.464 1.00 85.44 77 PHE A N 1
ATOM 593 C CA . P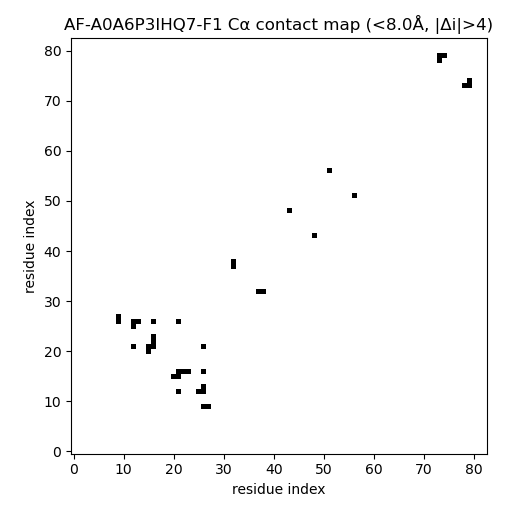HE A 1 77 ? 34.470 4.463 -34.338 1.00 85.44 77 PHE A CA 1
ATOM 594 C C . PHE A 1 77 ? 35.374 3.247 -34.074 1.00 85.44 77 PHE A C 1
ATOM 596 O O . PHE A 1 77 ? 36.570 3.426 -33.871 1.00 85.44 77 PHE A O 1
ATOM 603 N N . ARG A 1 78 ? 34.833 2.013 -34.109 1.00 74.31 78 ARG A N 1
ATOM 604 C CA . ARG A 1 78 ? 35.562 0.758 -33.828 1.00 74.31 78 ARG A CA 1
ATOM 605 C C . ARG A 1 78 ? 36.344 0.792 -32.504 1.00 74.31 78 ARG A C 1
ATOM 607 O O . ARG A 1 78 ? 37.374 0.142 -32.372 1.00 74.31 78 ARG A O 1
ATOM 614 N N . LEU A 1 79 ? 35.840 1.544 -31.525 1.00 68.56 79 LEU A N 1
ATOM 615 C CA . LEU A 1 79 ? 36.448 1.682 -30.196 1.00 68.56 79 LEU A CA 1
ATOM 616 C C . LEU A 1 79 ? 36.200 0.446 -29.320 1.00 68.56 79 LEU A C 1
ATOM 618 O O . LEU A 1 79 ? 36.912 0.219 -28.347 1.00 68.56 79 LEU A O 1
ATOM 622 N N . LEU A 1 80 ? 35.211 -0.374 -29.680 1.00 69.38 80 LEU A N 1
ATOM 623 C CA . LEU A 1 80 ? 35.032 -1.710 -29.125 1.00 69.38 80 LEU A CA 1
ATOM 624 C C . LEU A 1 80 ? 35.955 -2.664 -29.889 1.00 69.38 80 LEU A C 1
ATOM 626 O O . LEU A 1 80 ? 35.620 -3.132 -30.979 1.00 69.38 80 LEU A O 1
ATOM 630 N N . SER A 1 81 ? 37.140 -2.899 -29.325 1.00 63.81 81 SER A N 1
ATOM 631 C CA . SER A 1 81 ? 38.050 -3.961 -29.755 1.00 63.81 81 SER A CA 1
ATOM 632 C C . SER A 1 81 ? 37.274 -5.276 -29.895 1.00 63.81 81 SER A C 1
ATOM 634 O O . SER A 1 81 ? 36.678 -5.754 -28.929 1.00 63.81 81 SER A O 1
ATOM 636 N N . ARG A 1 82 ? 37.265 -5.855 -31.101 1.00 60.66 82 ARG A N 1
ATOM 637 C CA . ARG A 1 82 ? 36.937 -7.272 -31.281 1.00 60.66 82 ARG A CA 1
ATOM 638 C C . ARG A 1 82 ? 38.126 -8.055 -30.729 1.00 60.66 82 ARG A C 1
ATOM 640 O O . ARG A 1 82 ? 39.145 -8.144 -31.411 1.00 60.66 82 ARG A O 1
ATOM 647 N N . SER A 1 83 ? 38.002 -8.555 -29.500 1.00 50.12 83 SER A N 1
ATOM 648 C CA . SER A 1 83 ? 38.768 -9.738 -29.102 1.00 50.12 83 SER A CA 1
ATOM 649 C C . SER A 1 83 ? 38.227 -10.971 -29.813 1.00 50.12 83 SER A C 1
ATOM 651 O O . SER A 1 83 ? 37.028 -10.966 -30.182 1.00 50.12 83 SER A O 1
#

InterPro domains:
  IPR036188 FAD/NAD(P)-binding domain superfamily [G3DSA:3.50.50.60] (1-28)
  IPR036188 FAD/NAD(P)-binding domain superfamily [SSF51905] (1-74)
  IPR050703 Flavin Monoamine Oxidase [PTHR43563] (1-75)

Solvent-accessible surface area (backbone atoms only — not comparable to full-atom values): 5210 Å² total; per-residue (Å²): 113,62,72,58,53,55,51,52,54,34,54,52,34,51,52,36,29,78,70,70,76,43,58,83,73,68,38,71,71,82,80,78,83,47,87,92,62,66,87,75,82,87,77,79,51,73,59,78,72,64,60,63,53,75,71,49,44,53,51,52,51,56,49,52,51,52,51,50,51,51,50,50,51,35,58,73,70,56,70,63,73,84,124